Protein AF-A0A8T6RTS4-F1 (afdb_monomer)

Mean predicted aligned error: 9.62 Å

Structure (mmCIF, N/CA/C/O backbone):
data_AF-A0A8T6RTS4-F1
#
_entry.id   AF-A0A8T6RTS4-F1
#
loop_
_atom_site.group_PDB
_atom_site.id
_atom_site.type_symbol
_atom_site.label_atom_id
_atom_site.label_alt_id
_atom_site.label_comp_id
_atom_site.label_asym_id
_atom_site.label_entity_id
_atom_site.label_seq_id
_atom_site.pdbx_PDB_ins_code
_atom_site.Cartn_x
_atom_site.Cartn_y
_atom_site.Cartn_z
_atom_site.occupancy
_atom_site.B_iso_or_equiv
_atom_site.auth_seq_id
_atom_site.auth_comp_id
_atom_site.auth_asym_id
_atom_site.auth_atom_id
_atom_site.pdbx_PDB_model_num
ATOM 1 N N . MET A 1 1 ? -15.040 -5.486 24.438 1.00 56.12 1 MET A N 1
ATOM 2 C CA . MET A 1 1 ? -14.526 -4.132 24.148 1.00 56.12 1 MET A CA 1
ATOM 3 C C . MET A 1 1 ? -13.033 -4.166 24.435 1.00 56.12 1 MET A C 1
ATOM 5 O O . MET A 1 1 ? -12.687 -4.606 25.525 1.00 56.12 1 MET A O 1
ATOM 9 N N . SER A 1 2 ? -12.154 -3.883 23.468 1.00 70.69 2 SER A N 1
ATOM 10 C CA . SER A 1 2 ? -10.704 -3.991 23.702 1.00 70.69 2 SER A CA 1
ATOM 11 C C . SER A 1 2 ? -10.221 -2.851 24.607 1.00 70.69 2 SER A C 1
ATOM 13 O O . SER A 1 2 ? -10.633 -1.705 24.446 1.00 70.69 2 SER A O 1
ATOM 15 N N . MET A 1 3 ? -9.355 -3.169 25.574 1.00 72.88 3 MET A N 1
ATOM 16 C CA . MET A 1 3 ? -8.828 -2.212 26.561 1.00 72.88 3 MET A CA 1
ATOM 17 C C . MET A 1 3 ? -8.113 -1.022 25.901 1.00 72.88 3 MET A C 1
ATOM 19 O O . MET A 1 3 ? -8.165 0.091 26.412 1.00 72.88 3 MET A O 1
ATOM 23 N N . LEU A 1 4 ? -7.502 -1.243 24.732 1.00 76.62 4 LEU A N 1
ATOM 24 C CA . LEU A 1 4 ? -6.810 -0.218 23.953 1.00 76.62 4 LEU A CA 1
ATOM 25 C C . LEU A 1 4 ? -7.746 0.907 23.485 1.00 76.62 4 LEU A C 1
ATOM 27 O O . LEU A 1 4 ? -7.409 2.078 23.624 1.00 76.62 4 LEU A O 1
ATOM 31 N N . LEU A 1 5 ? -8.926 0.567 22.958 1.00 76.75 5 LEU A N 1
ATOM 32 C CA . LEU A 1 5 ? -9.859 1.562 22.417 1.00 76.75 5 LEU A CA 1
ATOM 33 C C . LEU A 1 5 ? -10.488 2.423 23.512 1.00 76.75 5 LEU A C 1
ATOM 35 O O . LEU A 1 5 ? -10.761 3.595 23.283 1.00 76.75 5 LEU A O 1
ATOM 39 N N . GLU A 1 6 ? -10.699 1.860 24.700 1.00 75.50 6 GLU A N 1
ATOM 40 C CA . GLU A 1 6 ? -11.245 2.610 25.835 1.00 75.50 6 GLU A CA 1
ATOM 41 C C . GLU A 1 6 ? -10.238 3.633 26.374 1.00 75.50 6 GLU A C 1
ATOM 43 O O . GLU A 1 6 ? -10.619 4.753 26.697 1.00 75.50 6 GLU A O 1
ATOM 48 N N . ILE A 1 7 ? -8.941 3.300 26.372 1.00 74.00 7 ILE A N 1
ATOM 49 C CA . ILE A 1 7 ? -7.870 4.237 26.750 1.00 74.00 7 ILE A CA 1
ATOM 50 C C . ILE A 1 7 ? -7.786 5.419 25.769 1.00 74.00 7 ILE A C 1
ATOM 52 O O . ILE A 1 7 ? -7.506 6.541 26.188 1.00 74.00 7 ILE A O 1
ATOM 56 N N . LEU A 1 8 ? -8.041 5.186 24.477 1.00 74.12 8 LEU A N 1
ATOM 57 C CA . LEU A 1 8 ? -7.962 6.221 23.440 1.00 74.12 8 LEU A CA 1
ATOM 58 C C . LEU A 1 8 ? -9.154 7.192 23.437 1.00 74.12 8 LEU A C 1
ATOM 60 O O . LEU A 1 8 ? -9.013 8.311 22.957 1.00 74.12 8 LEU A O 1
ATOM 64 N N . LYS A 1 9 ? -10.315 6.794 23.970 1.00 71.56 9 LYS A N 1
ATOM 65 C CA . LYS A 1 9 ? -11.533 7.625 23.966 1.00 71.56 9 LYS A CA 1
ATOM 66 C C . LYS A 1 9 ? -11.523 8.757 24.989 1.00 71.56 9 LYS A C 1
ATOM 68 O O . LYS A 1 9 ? -12.144 9.788 24.755 1.00 71.56 9 LYS A O 1
ATOM 73 N N . ASP A 1 10 ? -10.882 8.550 26.136 1.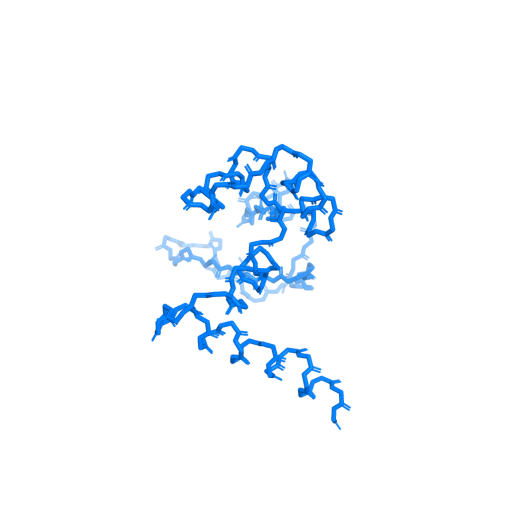00 67.06 10 ASP A N 1
ATOM 74 C CA . ASP A 1 10 ? -11.230 9.303 27.347 1.00 67.06 10 ASP A CA 1
ATOM 75 C C . ASP A 1 10 ? -10.341 10.534 27.608 1.00 67.06 10 ASP A C 1
ATOM 77 O O . ASP A 1 10 ? -10.600 11.287 28.548 1.00 67.06 10 ASP A O 1
ATOM 81 N N . ARG A 1 11 ? -9.272 10.764 26.821 1.00 64.00 11 ARG A N 1
ATOM 82 C CA . ARG A 1 11 ? -8.288 11.843 27.068 1.00 64.00 11 ARG A CA 1
ATOM 83 C C . ARG A 1 11 ? -7.550 12.327 25.810 1.00 64.00 11 ARG A C 1
ATOM 85 O O . ARG A 1 11 ? -7.406 11.558 24.863 1.00 64.00 11 ARG A O 1
ATOM 92 N N . PRO A 1 12 ? -6.991 13.560 25.816 1.00 64.81 12 PRO A N 1
ATOM 93 C CA . PRO A 1 12 ? -6.042 14.027 24.802 1.00 64.81 12 PRO A CA 1
ATOM 94 C C . PRO A 1 12 ? -4.692 13.308 24.994 1.00 64.81 12 PRO A C 1
ATOM 96 O O . PRO A 1 12 ? -3.736 13.852 25.540 1.00 64.81 12 PRO A O 1
ATOM 99 N N . THR A 1 13 ? -4.648 12.033 24.625 1.00 65.50 13 THR A N 1
ATOM 100 C CA . THR A 1 13 ? -3.503 11.116 24.748 1.00 65.50 13 THR A CA 1
ATOM 101 C C . THR A 1 13 ? -3.345 10.323 23.438 1.00 65.50 13 THR A C 1
ATOM 103 O O . THR A 1 13 ? -4.241 10.362 22.601 1.00 65.50 13 THR A O 1
ATOM 106 N N . PRO A 1 14 ? -2.166 9.728 23.183 1.00 74.44 14 PRO A N 1
ATOM 107 C CA . PRO A 1 14 ? -1.434 9.821 21.917 1.00 74.44 14 PRO A CA 1
ATOM 108 C C . PRO A 1 14 ? -2.147 9.223 20.700 1.00 74.44 14 PRO A C 1
ATOM 110 O O . PRO A 1 14 ? -2.786 8.177 20.785 1.00 74.44 14 PRO A O 1
ATOM 113 N N . THR A 1 15 ? -1.924 9.838 19.536 1.00 80.31 15 THR A N 1
ATOM 114 C CA . THR A 1 15 ? -2.257 9.247 18.236 1.00 80.31 15 THR A CA 1
ATOM 115 C C . THR A 1 15 ? -1.409 7.997 18.018 1.00 80.31 15 THR A C 1
ATOM 117 O O . THR A 1 15 ? -0.185 8.080 17.907 1.00 80.31 15 THR A O 1
ATOM 120 N N . ILE A 1 16 ? -2.055 6.834 17.951 1.00 85.12 16 ILE A N 1
ATOM 121 C CA . ILE A 1 16 ? -1.403 5.567 17.615 1.00 85.12 16 ILE A CA 1
ATOM 122 C C . ILE A 1 16 ? -1.514 5.357 16.107 1.00 85.12 16 ILE A C 1
ATOM 124 O O . ILE A 1 16 ? -2.616 5.346 15.563 1.00 85.12 16 ILE A O 1
ATOM 128 N N . LEU A 1 17 ? -0.374 5.156 15.443 1.00 89.44 17 LEU A N 1
ATOM 129 C CA . LEU A 1 17 ? -0.325 4.753 14.042 1.00 89.44 17 LEU A CA 1
ATOM 130 C C . LEU A 1 17 ? 0.005 3.261 13.970 1.00 89.44 17 LEU A C 1
ATOM 132 O O . LEU A 1 17 ? 1.038 2.827 14.480 1.00 89.44 17 LEU A O 1
ATOM 136 N N . LEU A 1 18 ? -0.880 2.477 13.358 1.00 89.38 18 LEU A N 1
ATOM 137 C CA . LEU A 1 18 ? -0.713 1.036 13.201 1.00 89.38 18 LEU A CA 1
ATOM 138 C C . LEU A 1 18 ? -0.628 0.693 11.715 1.00 89.38 18 LEU A C 1
ATOM 140 O O . LEU A 1 18 ? -1.583 0.910 10.975 1.00 89.38 18 LEU A O 1
ATOM 144 N N . ALA A 1 19 ? 0.500 0.122 11.295 1.00 91.12 19 ALA A N 1
ATOM 145 C CA . ALA A 1 19 ? 0.671 -0.435 9.959 1.00 91.12 19 ALA A CA 1
ATOM 146 C C . ALA A 1 19 ? 0.470 -1.953 10.016 1.00 91.12 19 ALA A C 1
ATOM 148 O O . ALA A 1 19 ? 1.123 -2.648 10.792 1.00 91.12 19 ALA A O 1
ATOM 149 N N . THR A 1 2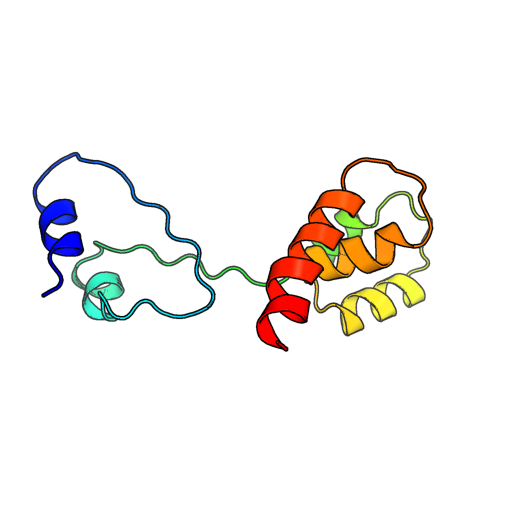0 ? -0.453 -2.472 9.213 1.00 88.81 20 THR A N 1
ATOM 150 C CA . THR A 1 20 ? -0.800 -3.895 9.192 1.00 88.81 20 THR A CA 1
ATOM 151 C C . THR A 1 20 ? -1.271 -4.307 7.802 1.00 88.81 20 THR A C 1
ATOM 153 O O . THR A 1 20 ? -1.843 -3.503 7.071 1.00 88.81 20 THR A O 1
ATOM 156 N N . ARG A 1 21 ? -1.042 -5.576 7.445 1.00 84.88 21 ARG A N 1
ATOM 157 C CA . ARG A 1 21 ? -1.581 -6.205 6.225 1.00 84.88 21 ARG A CA 1
ATOM 158 C C . ARG A 1 21 ? -3.002 -6.744 6.407 1.00 84.88 21 ARG A C 1
ATOM 160 O O . ARG A 1 21 ? -3.684 -7.006 5.424 1.00 84.88 21 ARG A O 1
ATOM 167 N N . TYR A 1 22 ? -3.441 -6.913 7.653 1.00 86.44 22 TYR A N 1
ATOM 168 C CA . TYR A 1 22 ? -4.738 -7.493 7.998 1.00 86.44 22 TYR A CA 1
ATOM 169 C C . TYR A 1 22 ? -5.500 -6.587 8.950 1.00 86.44 22 TYR A C 1
ATOM 171 O O . TYR A 1 22 ? -4.893 -5.892 9.768 1.00 86.44 22 TYR A O 1
ATOM 179 N N . GLN A 1 23 ? -6.828 -6.646 8.892 1.00 83.19 23 GLN A N 1
ATOM 180 C CA . GLN A 1 23 ? -7.668 -5.938 9.847 1.00 83.19 23 GLN A CA 1
ATOM 181 C C . GLN A 1 23 ? -7.404 -6.467 11.270 1.00 83.19 23 GLN A C 1
ATOM 183 O O . GLN A 1 23 ? -7.607 -7.658 11.528 1.00 83.19 23 GLN A O 1
ATOM 188 N N . PRO A 1 24 ? -6.957 -5.615 12.208 1.00 87.12 24 PRO A N 1
ATOM 189 C CA . PRO A 1 24 ? -6.746 -6.022 13.587 1.00 87.12 24 PRO A CA 1
ATOM 190 C C . PRO A 1 24 ? -8.057 -6.431 14.260 1.00 87.12 24 PRO A C 1
ATOM 192 O O . PRO A 1 24 ? -9.068 -5.748 14.140 1.00 87.12 24 PRO A O 1
ATOM 195 N N . SER A 1 25 ? -8.026 -7.502 15.049 1.00 87.94 25 SER A N 1
ATOM 196 C CA . SER A 1 25 ? -9.219 -8.048 15.714 1.00 87.94 25 SER A CA 1
ATOM 197 C C . SER A 1 25 ? -9.724 -7.227 16.907 1.00 87.94 25 SER A C 1
ATOM 199 O O . SER A 1 25 ? -10.766 -7.544 17.480 1.00 87.94 25 SER A O 1
ATOM 201 N N . PHE A 1 26 ? -8.992 -6.188 17.327 1.00 86.56 26 PHE A N 1
ATOM 202 C CA . PHE A 1 26 ? -9.325 -5.416 18.525 1.00 86.56 26 PHE A CA 1
ATOM 203 C C . PHE A 1 26 ? -10.395 -4.339 18.297 1.00 86.56 26 PHE A C 1
ATOM 205 O O . PHE A 1 26 ? -10.857 -3.764 19.285 1.00 86.56 26 PHE A O 1
ATOM 212 N N . TYR A 1 27 ? -10.798 -4.075 17.049 1.00 88.75 27 TYR A N 1
ATOM 213 C CA . TYR A 1 27 ? -11.910 -3.190 16.691 1.00 88.75 27 TYR A CA 1
ATOM 214 C C . TYR A 1 27 ? -12.776 -3.808 15.585 1.00 88.75 27 TYR A C 1
ATOM 216 O O . TYR A 1 27 ? -12.406 -4.795 14.957 1.00 88.75 27 TYR A O 1
ATOM 224 N N . ASP A 1 28 ? -13.945 -3.215 15.354 1.00 89.00 28 ASP A N 1
ATOM 225 C CA . ASP A 1 28 ? -14.837 -3.553 14.246 1.00 89.00 28 ASP A CA 1
ATOM 226 C C . ASP A 1 28 ? -15.322 -2.281 13.533 1.00 89.00 28 ASP A C 1
ATOM 228 O O . ASP A 1 28 ? -15.051 -1.160 13.971 1.00 89.00 28 ASP A O 1
ATOM 232 N N . ARG A 1 29 ? -16.082 -2.451 12.446 1.00 88.81 29 ARG A N 1
ATOM 233 C CA . ARG A 1 29 ? -16.559 -1.356 11.585 1.00 88.81 29 ARG A CA 1
ATOM 234 C C . ARG A 1 29 ? -17.320 -0.248 12.331 1.00 88.81 29 ARG A C 1
ATOM 236 O O . ARG A 1 29 ? -17.355 0.883 11.852 1.00 88.81 29 ARG A O 1
ATOM 243 N N . ARG A 1 30 ? -17.910 -0.522 13.502 1.00 89.56 30 ARG A N 1
ATOM 244 C CA . ARG A 1 30 ? -18.611 0.492 14.312 1.00 89.56 30 ARG A CA 1
ATOM 245 C C . ARG A 1 30 ? -17.652 1.544 14.863 1.00 89.56 30 ARG A C 1
ATOM 247 O O . ARG A 1 30 ? -18.041 2.703 14.970 1.00 89.56 30 ARG A O 1
ATOM 254 N N . TYR A 1 31 ? -16.414 1.166 15.180 1.00 87.69 31 TYR A N 1
ATOM 255 C CA . TYR A 1 31 ? -15.396 2.098 15.678 1.00 87.69 31 TYR A CA 1
ATOM 256 C C . TYR A 1 31 ? -14.873 3.049 14.599 1.00 87.69 31 TYR A C 1
ATOM 258 O O . TYR A 1 31 ? -14.387 4.125 14.934 1.00 87.69 31 TYR A O 1
ATOM 266 N N . VAL A 1 32 ? -15.016 2.661 13.330 1.00 89.06 32 VAL A N 1
ATOM 267 C CA . VAL A 1 32 ? -14.637 3.466 12.164 1.00 89.06 32 VAL A CA 1
ATOM 268 C C . VAL A 1 32 ? -15.794 4.371 11.737 1.00 89.06 32 VAL A C 1
ATOM 270 O O . VAL A 1 32 ? -15.629 5.576 11.634 1.00 89.06 32 VAL A O 1
ATOM 273 N N . VAL A 1 33 ? -16.986 3.801 11.527 1.00 90.06 33 VAL A N 1
ATOM 274 C CA . VAL A 1 33 ? -18.110 4.509 10.879 1.00 90.06 33 VAL A CA 1
ATOM 275 C C . VAL A 1 33 ? -19.014 5.247 11.867 1.00 90.06 33 VAL A C 1
ATOM 277 O O . VAL A 1 33 ? -19.598 6.261 11.512 1.00 90.06 33 VAL A O 1
ATOM 280 N N . VAL A 1 34 ? -19.20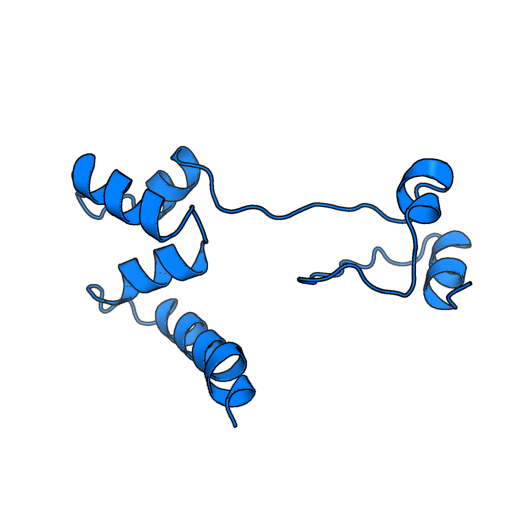2 4.712 13.078 1.00 87.88 34 VAL A N 1
ATOM 281 C CA . VAL A 1 34 ? -20.188 5.251 14.036 1.00 87.88 34 VAL A CA 1
ATOM 282 C C . VAL A 1 34 ? -19.512 6.058 15.133 1.00 87.88 34 VAL A C 1
ATOM 284 O O . VAL A 1 34 ? -19.993 7.126 15.488 1.00 87.88 34 VAL A O 1
ATOM 287 N N . GLN A 1 35 ? -18.434 5.523 15.710 1.00 85.50 35 GLN A N 1
ATOM 288 C CA . GLN A 1 35 ? -17.736 6.174 16.822 1.00 85.50 35 GLN A CA 1
ATOM 289 C C . GLN A 1 35 ? -16.592 7.080 16.355 1.00 85.50 35 GLN A C 1
ATOM 291 O O . GLN A 1 35 ? -16.124 7.875 17.160 1.00 85.50 35 GLN A O 1
ATOM 296 N N . GLU A 1 36 ? -16.129 6.933 15.107 1.00 86.31 36 GLU A N 1
ATOM 297 C CA . GLU A 1 36 ? -15.024 7.710 14.513 1.00 86.31 36 GLU A CA 1
ATOM 298 C C . GLU A 1 36 ? -13.749 7.753 15.389 1.00 86.31 36 GLU A C 1
ATOM 300 O O . GLU A 1 36 ? -12.983 8.712 15.372 1.00 86.31 36 GLU A O 1
ATOM 305 N N . VAL A 1 37 ? -13.500 6.689 16.165 1.00 85.75 37 VAL A N 1
ATOM 306 C CA . VAL A 1 37 ? -12.324 6.557 17.053 1.00 85.75 37 VAL A CA 1
ATOM 307 C C . VAL A 1 37 ? -11.117 5.992 16.296 1.00 85.75 37 VAL A C 1
ATOM 309 O O . VAL A 1 37 ? -9.975 6.187 16.705 1.00 85.75 37 VAL A O 1
ATOM 312 N N . VAL A 1 38 ? -11.358 5.275 15.194 1.00 88.88 38 VAL A N 1
ATOM 313 C CA . VAL A 1 38 ? -10.321 4.658 14.357 1.00 88.88 38 VAL A CA 1
ATOM 314 C C . VAL A 1 38 ? -10.411 5.223 12.943 1.00 88.88 38 VAL A C 1
ATOM 316 O O . VAL A 1 38 ? -11.449 5.103 12.297 1.00 88.88 38 VAL A O 1
ATOM 319 N N . GLY A 1 39 ? -9.308 5.795 12.457 1.00 89.50 39 GLY A N 1
ATOM 320 C CA . GLY A 1 39 ? -9.130 6.141 11.048 1.00 89.50 39 GLY A CA 1
ATOM 321 C C . GLY A 1 39 ? -8.423 5.014 10.299 1.00 89.50 39 GLY A C 1
ATOM 322 O O . GLY A 1 39 ? -7.381 4.534 10.745 1.00 89.50 39 GLY A O 1
ATOM 323 N N . GLU A 1 40 ? -8.973 4.605 9.159 1.00 91.50 40 GLU A N 1
ATOM 324 C CA . GLU A 1 40 ? -8.345 3.642 8.252 1.00 91.50 40 GLU A CA 1
ATOM 325 C C . GLU A 1 40 ? -7.815 4.379 7.018 1.00 91.50 40 GLU A C 1
ATOM 327 O O . GLU A 1 40 ? -8.543 5.136 6.376 1.00 91.50 40 GLU A O 1
ATOM 332 N N . LEU A 1 41 ? -6.545 4.146 6.679 1.00 92.31 41 LEU A N 1
ATOM 333 C CA . LEU A 1 41 ? -5.934 4.626 5.443 1.00 92.31 41 LEU A CA 1
ATOM 334 C C . LEU A 1 41 ? -5.424 3.410 4.657 1.00 92.31 41 LEU A C 1
ATOM 336 O O . LEU A 1 41 ? -4.325 2.928 4.949 1.00 92.31 41 LEU A O 1
ATOM 340 N N . PRO A 1 42 ? -6.215 2.865 3.713 1.00 88.50 42 PRO A N 1
ATOM 341 C CA . PRO A 1 42 ? -5.764 1.749 2.895 1.00 88.50 42 PRO A CA 1
ATOM 342 C C . PRO A 1 42 ? -4.583 2.198 2.030 1.00 88.50 42 PRO A C 1
ATOM 344 O O . PRO A 1 42 ? -4.667 3.192 1.311 1.00 88.50 42 PRO A O 1
ATOM 347 N N . LEU A 1 43 ? -3.473 1.468 2.125 1.00 89.75 43 LEU A N 1
ATOM 348 C CA . LEU A 1 43 ? -2.301 1.691 1.286 1.00 89.75 43 LEU A CA 1
ATOM 349 C C . LEU A 1 43 ? -2.380 0.767 0.075 1.00 89.75 43 LEU A C 1
ATOM 351 O O . LEU A 1 43 ? -2.312 -0.455 0.210 1.00 89.75 43 LEU A O 1
ATOM 355 N N . GLU A 1 44 ? -2.523 1.366 -1.100 1.00 88.94 44 GLU A N 1
ATOM 356 C CA . GLU A 1 44 ? -2.491 0.667 -2.382 1.00 88.94 44 GLU A CA 1
ATOM 357 C C . GLU A 1 44 ? -1.095 0.755 -3.020 1.00 88.94 44 GLU A C 1
ATOM 359 O O . GLU A 1 44 ? -0.190 1.430 -2.518 1.00 88.94 44 GLU A O 1
ATOM 364 N N . GLY A 1 45 ? -0.908 0.047 -4.137 1.00 90.50 45 GLY A N 1
ATOM 365 C CA . GLY A 1 45 ? 0.275 0.230 -4.974 1.00 90.50 45 GLY A CA 1
ATOM 366 C C . GLY A 1 45 ? 0.351 1.656 -5.524 1.00 90.50 45 GLY A C 1
ATOM 367 O O . GLY A 1 45 ? -0.660 2.346 -5.648 1.00 90.50 45 GLY A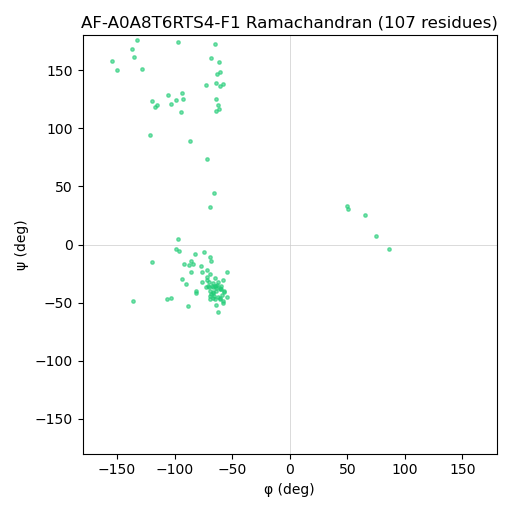 O 1
ATOM 368 N N . LEU A 1 46 ? 1.557 2.096 -5.879 1.00 94.38 46 LEU A N 1
ATOM 369 C CA . LEU A 1 46 ? 1.748 3.379 -6.544 1.00 94.38 46 LEU A CA 1
ATOM 370 C C . LEU A 1 46 ? 0.952 3.412 -7.849 1.00 94.38 46 LEU A C 1
ATOM 372 O O . LEU A 1 46 ? 0.952 2.459 -8.639 1.00 94.38 46 LEU A O 1
ATOM 376 N N . ASP A 1 47 ? 0.308 4.543 -8.109 1.00 94.56 47 ASP A N 1
ATOM 377 C CA . ASP A 1 47 ? -0.277 4.787 -9.417 1.00 94.56 47 ASP A CA 1
ATOM 378 C C . ASP A 1 47 ? 0.819 4.871 -10.498 1.00 94.56 47 ASP A C 1
ATOM 380 O O . ASP A 1 47 ? 2.024 4.865 -10.223 1.00 94.56 47 ASP A O 1
ATOM 384 N N . ARG A 1 48 ? 0.407 4.931 -11.767 1.00 94.56 48 ARG A N 1
ATOM 385 C CA . ARG A 1 48 ? 1.356 4.995 -12.885 1.00 94.56 48 ARG A CA 1
ATOM 386 C C . ARG A 1 48 ? 2.272 6.212 -12.804 1.00 94.56 48 ARG A C 1
ATOM 388 O O . ARG A 1 48 ? 3.440 6.088 -13.151 1.00 94.56 48 ARG A O 1
ATOM 395 N N . ALA A 1 49 ? 1.767 7.364 -12.371 1.00 93.56 49 ALA A N 1
ATOM 396 C CA . ALA A 1 49 ? 2.550 8.593 -12.330 1.00 93.56 49 ALA A CA 1
ATOM 397 C C . ALA A 1 49 ? 3.635 8.511 -11.247 1.00 93.56 49 ALA A C 1
ATOM 399 O O . ALA A 1 49 ? 4.803 8.769 -11.526 1.00 93.56 49 ALA A O 1
ATOM 400 N N . ALA A 1 50 ? 3.274 8.064 -10.045 1.00 93.25 50 ALA A N 1
ATOM 401 C CA . ALA A 1 50 ? 4.188 7.862 -8.930 1.00 93.25 50 ALA A CA 1
ATOM 402 C C . ALA A 1 50 ? 5.189 6.731 -9.203 1.00 93.25 50 ALA A C 1
ATOM 404 O O . ALA A 1 50 ? 6.381 6.888 -8.944 1.00 93.25 50 ALA A O 1
ATOM 405 N N . ALA A 1 51 ? 4.744 5.613 -9.788 1.00 93.00 51 ALA A N 1
ATOM 406 C CA . ALA A 1 51 ? 5.637 4.531 -10.196 1.00 93.00 51 ALA A CA 1
ATOM 407 C C . ALA A 1 51 ? 6.615 4.985 -11.288 1.00 93.00 51 ALA A C 1
ATOM 409 O O . ALA A 1 51 ? 7.778 4.587 -11.279 1.00 93.00 51 ALA A O 1
ATOM 410 N N . ARG A 1 52 ? 6.164 5.831 -12.223 1.00 91.12 52 ARG A N 1
ATOM 411 C CA . ARG A 1 52 ? 7.026 6.399 -13.261 1.00 91.12 52 ARG A CA 1
ATOM 412 C C . ARG A 1 52 ? 8.055 7.344 -12.664 1.00 91.12 52 ARG A C 1
ATOM 414 O O . ARG A 1 52 ? 9.227 7.173 -12.969 1.00 91.12 52 ARG A O 1
ATOM 421 N N . ALA A 1 53 ? 7.637 8.238 -11.770 1.00 90.38 53 ALA A N 1
ATOM 422 C CA . ALA A 1 53 ? 8.527 9.135 -11.036 1.00 90.38 53 ALA A CA 1
ATOM 423 C C . ALA A 1 53 ? 9.591 8.363 -10.238 1.00 90.38 53 ALA A C 1
ATOM 425 O O . ALA A 1 53 ? 10.761 8.724 -10.237 1.00 90.38 53 ALA A O 1
ATOM 426 N N . MET A 1 54 ? 9.211 7.245 -9.616 1.00 87.38 54 MET A N 1
ATOM 427 C CA . MET A 1 54 ? 10.144 6.369 -8.902 1.00 87.38 54 MET A CA 1
ATOM 428 C C . MET A 1 54 ? 11.181 5.709 -9.829 1.00 87.38 54 MET A C 1
ATOM 430 O O . MET A 1 54 ? 12.295 5.422 -9.402 1.00 87.38 54 MET A O 1
ATOM 434 N N . LEU A 1 55 ? 10.825 5.484 -11.097 1.00 85.88 55 LEU A N 1
ATOM 435 C CA . LEU A 1 55 ? 11.688 4.899 -12.127 1.00 85.88 55 LEU A CA 1
ATOM 436 C C . LEU A 1 55 ? 12.369 5.953 -13.025 1.00 85.88 55 LEU A C 1
ATOM 438 O O . LEU A 1 55 ? 13.048 5.589 -13.993 1.00 85.88 55 LEU A O 1
ATOM 442 N N . GLU A 1 56 ? 12.197 7.248 -12.742 1.00 82.56 56 GLU A N 1
ATOM 443 C CA . GLU A 1 56 ? 12.817 8.322 -13.519 1.00 82.56 56 GLU A CA 1
ATOM 444 C C . GLU A 1 56 ? 14.352 8.230 -13.486 1.00 82.56 56 GLU A C 1
ATOM 446 O O . GLU A 1 56 ? 14.968 7.750 -12.537 1.00 82.56 56 GLU A O 1
ATOM 451 N N . GLY A 1 57 ? 14.995 8.664 -14.573 1.00 75.69 57 GLY A N 1
ATOM 452 C CA . GLY A 1 57 ? 16.457 8.616 -14.722 1.00 75.69 57 GLY A CA 1
ATOM 453 C C . GLY A 1 57 ? 17.021 7.302 -15.274 1.00 75.69 57 GLY A C 1
ATOM 454 O O . GLY A 1 57 ? 18.214 7.230 -15.554 1.00 75.69 57 GLY A O 1
ATOM 455 N N . ARG A 1 58 ? 16.180 6.284 -15.499 1.00 74.00 58 ARG A N 1
ATOM 456 C CA . ARG A 1 58 ? 16.578 4.994 -16.104 1.00 74.00 58 ARG A CA 1
ATOM 457 C C . ARG A 1 58 ? 16.575 4.978 -17.633 1.00 74.00 58 ARG A C 1
ATOM 459 O O . ARG A 1 58 ? 17.092 4.040 -18.223 1.00 74.00 58 ARG A O 1
ATOM 466 N N . GLY A 1 59 ? 15.960 5.975 -18.273 1.00 79.75 59 GLY A N 1
ATOM 467 C CA . GLY A 1 59 ? 15.797 5.989 -19.731 1.00 79.75 59 GLY A CA 1
ATOM 468 C C . GLY A 1 59 ? 14.900 4.865 -20.265 1.00 79.75 59 GLY A C 1
ATOM 469 O O . GLY A 1 59 ? 15.061 4.473 -21.416 1.00 79.75 59 GLY A O 1
ATOM 470 N N . LEU A 1 60 ? 13.982 4.344 -19.438 1.00 85.44 60 LEU A N 1
ATOM 471 C CA . LEU A 1 60 ? 13.034 3.305 -19.845 1.00 85.44 60 LEU A CA 1
ATOM 472 C C . LEU A 1 60 ? 12.150 3.806 -20.986 1.00 85.44 60 LEU A C 1
ATOM 474 O O . LEU A 1 60 ? 11.614 4.917 -20.936 1.00 85.44 60 LEU A O 1
ATOM 478 N N . THR A 1 61 ? 11.948 2.946 -21.976 1.00 90.62 61 THR A N 1
ATOM 479 C CA . THR A 1 61 ? 10.890 3.130 -22.969 1.00 90.62 61 THR A CA 1
ATOM 480 C C . THR A 1 61 ? 9.514 2.948 -22.326 1.00 90.62 61 THR A C 1
ATOM 482 O O . THR A 1 61 ? 9.369 2.319 -21.271 1.00 90.62 61 THR A O 1
ATOM 485 N N . ASP A 1 62 ? 8.472 3.466 -22.975 1.00 91.75 62 ASP A N 1
ATOM 486 C CA . ASP A 1 62 ? 7.096 3.316 -22.486 1.00 91.75 62 ASP A CA 1
ATOM 487 C C . ASP A 1 62 ? 6.668 1.849 -22.383 1.00 91.75 62 ASP A C 1
ATOM 489 O O . ASP A 1 62 ? 6.053 1.455 -21.393 1.00 91.75 62 ASP A O 1
ATOM 493 N N . ASP A 1 63 ? 7.084 1.014 -23.335 1.00 93.50 63 ASP A N 1
ATOM 494 C CA . ASP A 1 63 ? 6.784 -0.419 -23.330 1.00 93.50 63 ASP A CA 1
ATOM 495 C C . ASP A 1 63 ? 7.459 -1.164 -22.170 1.00 93.50 63 ASP A C 1
ATOM 497 O O . ASP A 1 63 ? 6.893 -2.104 -21.599 1.00 93.50 63 ASP A O 1
ATOM 501 N N . GLU A 1 64 ? 8.683 -0.772 -21.809 1.00 90.62 64 GLU A N 1
ATOM 502 C CA . GLU A 1 64 ? 9.394 -1.335 -20.659 1.00 90.62 64 GLU A CA 1
ATOM 503 C C . GLU A 1 64 ? 8.739 -0.923 -19.348 1.00 90.62 64 GLU A C 1
ATOM 505 O O . GLU A 1 64 ? 8.507 -1.781 -18.492 1.00 90.62 64 GLU A O 1
ATOM 510 N N . PHE A 1 65 ? 8.381 0.356 -19.221 1.00 92.81 65 PHE A N 1
ATOM 511 C CA . PHE A 1 65 ? 7.638 0.848 -18.069 1.00 92.81 65 PHE A CA 1
ATOM 512 C C . PHE A 1 65 ? 6.313 0.099 -17.902 1.00 92.81 65 PHE A C 1
ATOM 514 O O . PHE A 1 65 ? 6.050 -0.431 -16.825 1.00 92.81 65 PHE A O 1
ATOM 521 N N . GLU A 1 66 ? 5.506 -0.025 -18.959 1.00 94.50 66 GLU A N 1
ATOM 522 C CA . GLU A 1 66 ? 4.211 -0.710 -18.881 1.00 94.50 66 GLU A CA 1
ATOM 523 C C . GLU A 1 66 ? 4.361 -2.194 -18.525 1.00 94.50 66 GLU A C 1
ATOM 525 O O . GLU A 1 66 ? 3.544 -2.756 -17.791 1.00 94.50 66 GLU A O 1
ATOM 530 N N . ARG A 1 67 ? 5.428 -2.854 -18.990 1.00 92.00 67 ARG A N 1
ATOM 531 C CA . ARG A 1 67 ? 5.729 -4.239 -18.601 1.00 92.00 67 ARG A CA 1
ATOM 532 C C . ARG A 1 67 ? 6.075 -4.347 -17.117 1.00 92.00 67 ARG A C 1
ATOM 534 O O . ARG A 1 67 ? 5.576 -5.257 -16.450 1.00 92.00 67 ARG A O 1
ATOM 541 N N . ILE A 1 68 ? 6.905 -3.436 -16.608 1.00 90.88 68 ILE A N 1
ATOM 542 C CA . ILE A 1 68 ? 7.286 -3.382 -15.192 1.00 90.88 68 ILE A CA 1
ATOM 543 C C . ILE A 1 68 ? 6.053 -3.085 -14.342 1.00 90.88 68 ILE A C 1
ATOM 545 O O . ILE A 1 68 ? 5.738 -3.875 -13.458 1.00 90.88 68 ILE A O 1
ATOM 549 N N . TYR A 1 69 ? 5.305 -2.027 -14.662 1.00 93.25 69 TYR A N 1
ATOM 550 C CA . TYR A 1 69 ? 4.115 -1.615 -13.924 1.00 93.25 69 TYR A CA 1
ATOM 551 C C . TYR A 1 69 ? 3.054 -2.715 -13.886 1.00 93.25 69 TYR A C 1
ATOM 553 O O . TYR A 1 69 ? 2.515 -3.022 -12.828 1.00 93.25 69 TYR A O 1
ATOM 561 N N . ARG A 1 70 ? 2.803 -3.390 -15.015 1.00 93.19 70 ARG A N 1
ATOM 562 C CA . ARG A 1 70 ? 1.878 -4.531 -15.057 1.00 93.19 70 ARG A CA 1
ATOM 563 C C . ARG A 1 70 ? 2.333 -5.693 -14.173 1.00 93.19 70 ARG A C 1
ATOM 565 O O . ARG A 1 70 ? 1.490 -6.408 -13.642 1.00 93.19 70 ARG A O 1
ATOM 572 N N . THR A 1 71 ? 3.637 -5.899 -14.024 1.00 90.19 71 THR A N 1
ATOM 573 C CA . THR A 1 71 ? 4.181 -7.001 -13.217 1.00 90.19 71 THR A CA 1
ATOM 574 C C . THR A 1 71 ? 4.198 -6.656 -11.730 1.00 90.19 71 THR A C 1
ATOM 576 O O . THR A 1 71 ? 3.860 -7.494 -10.902 1.00 90.19 71 THR A O 1
ATOM 579 N N . THR A 1 72 ? 4.575 -5.426 -11.381 1.00 91.06 72 THR A N 1
ATOM 580 C CA . THR A 1 72 ? 4.695 -4.980 -9.986 1.00 91.06 72 THR A CA 1
ATOM 581 C C . THR A 1 72 ? 3.387 -4.447 -9.416 1.00 91.06 72 THR A C 1
ATOM 583 O O . THR A 1 72 ? 3.278 -4.324 -8.199 1.00 91.06 72 THR A O 1
ATOM 586 N N . GLN A 1 73 ? 2.421 -4.098 -10.273 1.00 92.88 73 GLN A N 1
ATOM 587 C CA . GLN A 1 73 ? 1.172 -3.414 -9.912 1.00 92.88 73 GLN A CA 1
ATOM 588 C C . GLN A 1 73 ? 1.425 -2.167 -9.046 1.00 92.88 73 GLN A C 1
ATOM 590 O O . GLN A 1 73 ? 0.662 -1.854 -8.139 1.00 92.88 73 GLN A O 1
ATOM 595 N N . GLY A 1 74 ? 2.551 -1.483 -9.281 1.00 91.88 74 GLY A N 1
ATOM 596 C CA . GLY A 1 74 ? 2.943 -0.307 -8.507 1.00 91.88 74 GLY A CA 1
ATOM 597 C C . GLY A 1 74 ? 3.477 -0.598 -7.101 1.00 91.88 74 GLY A C 1
ATOM 598 O O . GLY A 1 74 ? 3.700 0.341 -6.345 1.00 91.88 74 GLY A O 1
ATOM 599 N N . HIS A 1 75 ? 3.706 -1.857 -6.710 1.00 91.56 75 HIS A N 1
ATOM 600 C CA . HIS A 1 75 ? 4.227 -2.175 -5.379 1.00 91.56 75 HIS A CA 1
ATOM 601 C C . HIS A 1 75 ? 5.627 -1.550 -5.173 1.00 91.56 75 HIS A C 1
ATOM 603 O O . HIS A 1 75 ? 6.569 -1.975 -5.854 1.00 91.56 75 HIS A O 1
ATOM 609 N N . PRO A 1 76 ? 5.817 -0.607 -4.220 1.00 88.19 76 PRO A N 1
ATOM 610 C CA . PRO A 1 76 ? 7.062 0.162 -4.088 1.00 88.19 76 PRO A CA 1
ATOM 611 C C . PRO A 1 76 ? 8.312 -0.714 -3.963 1.00 88.19 76 PRO A C 1
ATOM 613 O O . PRO A 1 76 ? 9.294 -0.522 -4.673 1.00 88.19 76 PRO A O 1
ATOM 616 N N . LEU A 1 77 ? 8.248 -1.756 -3.129 1.00 85.56 77 LEU A N 1
ATOM 617 C CA . LEU A 1 77 ? 9.370 -2.681 -2.952 1.00 85.56 77 LEU A CA 1
ATOM 618 C C . LEU A 1 77 ? 9.699 -3.479 -4.222 1.00 85.56 77 LEU A C 1
ATOM 620 O O . LEU A 1 77 ? 10.857 -3.775 -4.491 1.00 85.56 77 LEU A O 1
ATOM 624 N N . ALA A 1 78 ? 8.687 -3.852 -5.007 1.00 86.81 78 ALA A N 1
ATOM 625 C CA . ALA A 1 78 ? 8.909 -4.626 -6.222 1.00 86.81 78 ALA A CA 1
ATO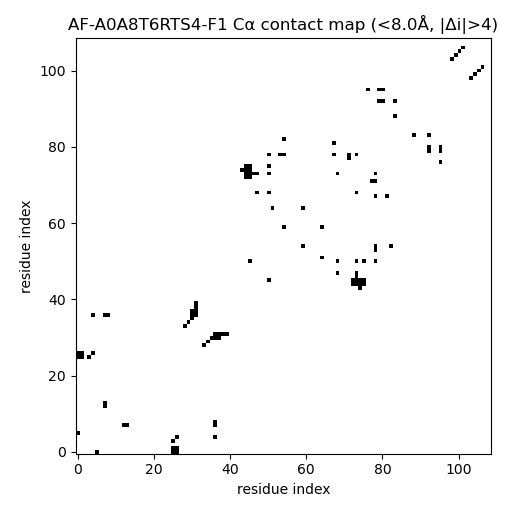M 626 C C . ALA A 1 78 ? 9.545 -3.744 -7.304 1.00 86.81 78 ALA A C 1
ATOM 628 O O . ALA A 1 78 ? 10.427 -4.203 -8.025 1.00 86.81 78 ALA A O 1
ATOM 629 N N . LEU A 1 79 ? 9.150 -2.467 -7.370 1.00 88.00 79 LEU A N 1
ATOM 630 C CA . LEU A 1 79 ? 9.811 -1.461 -8.201 1.00 88.00 79 LEU A CA 1
ATOM 631 C C . LEU A 1 79 ? 11.282 -1.286 -7.779 1.00 88.00 79 LEU A C 1
ATOM 633 O O . LEU A 1 79 ? 12.158 -1.374 -8.634 1.00 88.00 79 LEU A O 1
ATOM 637 N N . GLU A 1 80 ? 11.573 -1.167 -6.476 1.00 82.81 80 GLU A N 1
ATOM 638 C CA . GLU A 1 80 ? 12.952 -1.153 -5.941 1.00 82.81 80 GLU A CA 1
ATOM 639 C C . GLU A 1 80 ? 13.761 -2.405 -6.306 1.00 82.81 80 GLU A C 1
ATOM 641 O O . GLU A 1 80 ? 14.935 -2.319 -6.660 1.00 82.81 80 GLU A O 1
ATOM 646 N N . LEU A 1 81 ? 13.154 -3.590 -6.260 1.00 80.38 81 LEU A N 1
ATOM 647 C CA . LEU A 1 81 ? 13.834 -4.837 -6.619 1.00 80.38 81 LEU A CA 1
ATOM 648 C C . LEU A 1 81 ? 14.190 -4.901 -8.106 1.00 80.38 81 LEU A C 1
ATOM 650 O O . LEU A 1 81 ? 15.290 -5.330 -8.460 1.00 80.38 81 LEU A O 1
ATOM 654 N N . VAL A 1 82 ? 13.284 -4.441 -8.976 1.00 78.56 82 VAL A N 1
ATOM 655 C CA . VAL A 1 82 ? 13.577 -4.258 -10.405 1.00 78.56 82 VAL A CA 1
ATOM 656 C C . VAL A 1 82 ? 14.717 -3.247 -10.575 1.00 78.56 82 VAL A C 1
ATOM 658 O O . VAL A 1 82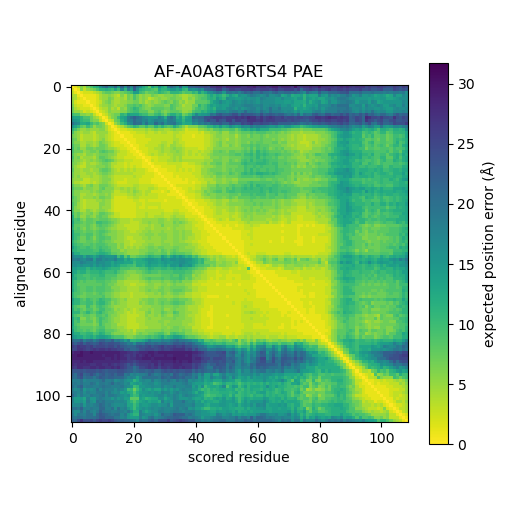 ? 15.606 -3.449 -11.401 1.00 78.56 82 VAL A O 1
ATOM 661 N N . MET A 1 83 ? 14.751 -2.205 -9.740 1.00 69.06 83 MET A N 1
ATOM 662 C CA . MET A 1 83 ? 15.799 -1.191 -9.753 1.00 69.06 83 MET A CA 1
ATOM 663 C C . MET A 1 83 ? 17.173 -1.705 -9.291 1.00 69.06 83 MET A C 1
ATOM 665 O O . MET A 1 83 ? 18.190 -1.367 -9.905 1.00 69.06 83 MET A O 1
ATOM 669 N N . GLY A 1 84 ? 17.230 -2.509 -8.232 1.00 62.25 84 GLY A N 1
ATOM 670 C CA . GLY A 1 84 ? 18.465 -2.913 -7.556 1.00 62.25 84 GLY A CA 1
ATOM 671 C C . GLY A 1 84 ? 19.374 -3.860 -8.341 1.00 62.25 84 GLY A C 1
ATOM 672 O O . GLY A 1 84 ? 20.518 -4.075 -7.952 1.00 62.25 84 GLY A O 1
ATOM 673 N N . ARG A 1 85 ? 18.897 -4.412 -9.462 1.00 56.47 85 ARG A N 1
ATOM 674 C CA . ARG A 1 85 ? 19.666 -5.370 -10.268 1.00 56.47 85 ARG A CA 1
ATOM 675 C C . ARG A 1 85 ? 20.759 -4.735 -11.136 1.00 56.47 85 ARG A C 1
ATOM 677 O O . ARG A 1 85 ? 21.669 -5.448 -11.544 1.00 56.47 85 ARG A O 1
ATOM 684 N N . GLU A 1 86 ? 20.691 -3.427 -11.393 1.00 55.09 86 GLU A N 1
ATOM 685 C CA . GLU A 1 86 ? 21.599 -2.738 -12.332 1.00 55.09 86 GLU A CA 1
ATOM 686 C C . GLU A 1 86 ? 22.448 -1.617 -11.712 1.00 55.09 86 GLU A C 1
ATOM 688 O O . GLU A 1 86 ? 23.436 -1.200 -12.310 1.00 55.09 86 GLU A O 1
ATOM 693 N N . ALA A 1 87 ? 22.127 -1.136 -10.508 1.00 47.44 87 ALA A N 1
ATOM 694 C CA . ALA A 1 87 ? 22.831 -0.007 -9.904 1.00 47.44 87 ALA A CA 1
ATOM 695 C C . ALA A 1 87 ? 23.585 -0.429 -8.639 1.00 47.44 87 ALA A C 1
ATOM 697 O O . ALA A 1 87 ? 22.980 -0.820 -7.644 1.00 47.44 87 ALA A O 1
ATOM 698 N N . GLY A 1 88 ? 24.908 -0.242 -8.637 1.00 49.88 88 GLY A N 1
ATOM 699 C CA . GLY A 1 88 ? 25.752 -0.227 -7.436 1.00 49.88 88 GLY A CA 1
ATOM 700 C C . GLY A 1 88 ? 25.456 0.959 -6.500 1.00 49.88 88 GLY A C 1
ATOM 701 O O . GLY A 1 88 ? 26.374 1.627 -6.031 1.00 49.88 88 GLY A O 1
ATOM 702 N N . ALA A 1 89 ? 24.182 1.258 -6.241 1.00 47.31 89 ALA A N 1
ATOM 703 C CA . ALA A 1 89 ? 23.734 2.297 -5.325 1.00 47.31 89 ALA A CA 1
ATOM 704 C C . ALA A 1 89 ? 23.668 1.709 -3.905 1.00 47.31 89 ALA A C 1
ATOM 706 O O . ALA A 1 89 ? 22.673 1.132 -3.474 1.00 47.31 89 ALA A O 1
ATOM 707 N N . GLY A 1 90 ? 24.787 1.805 -3.189 1.00 47.72 90 GL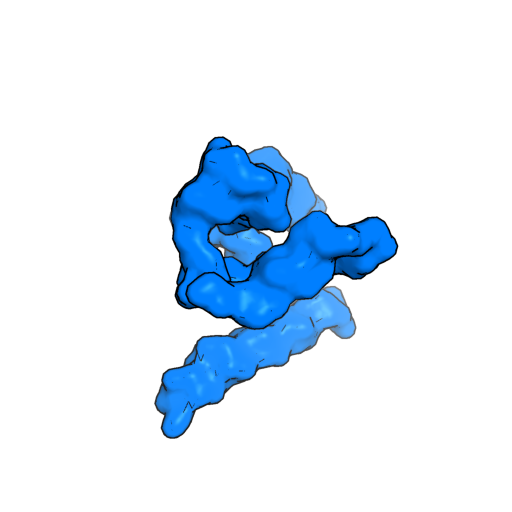Y A N 1
ATOM 708 C CA . GLY A 1 90 ? 25.087 1.062 -1.962 1.00 47.72 90 GLY A CA 1
ATOM 709 C C . GLY A 1 90 ? 24.301 1.398 -0.686 1.00 47.72 90 GLY A C 1
ATOM 710 O O . GLY A 1 90 ? 24.889 1.273 0.386 1.00 47.72 90 GLY A O 1
ATOM 711 N N . ARG A 1 91 ? 23.021 1.807 -0.738 1.00 49.69 91 ARG A N 1
ATOM 712 C CA . ARG A 1 91 ? 22.194 1.951 0.486 1.00 49.69 91 ARG A CA 1
ATOM 713 C C . ARG A 1 91 ? 20.750 1.410 0.401 1.00 49.69 91 ARG A C 1
ATOM 715 O O . ARG A 1 91 ? 20.437 0.616 1.279 1.00 49.69 91 ARG A O 1
ATOM 722 N N . PRO A 1 92 ? 19.909 1.696 -0.619 1.00 55.84 92 PRO A N 1
ATOM 723 C CA . PRO A 1 92 ? 18.503 1.248 -0.620 1.00 55.84 92 PRO A CA 1
ATOM 724 C C . PRO A 1 92 ? 18.344 -0.276 -0.734 1.00 55.84 92 PRO A C 1
ATOM 726 O O . PRO A 1 92 ? 17.498 -0.883 -0.089 1.00 55.84 92 PRO A O 1
ATOM 729 N N . PHE A 1 93 ? 19.219 -0.929 -1.503 1.00 57.09 93 PHE A N 1
ATOM 730 C CA . PHE A 1 93 ? 19.106 -2.360 -1.799 1.00 57.09 93 PHE A CA 1
ATOM 731 C C . PHE A 1 93 ? 19.360 -3.279 -0.590 1.00 57.09 93 PHE A C 1
ATOM 733 O O . PHE A 1 93 ? 18.866 -4.406 -0.542 1.00 57.09 93 PHE A O 1
ATOM 740 N N . LYS A 1 94 ? 20.126 -2.816 0.408 1.00 59.66 94 LYS A N 1
ATOM 741 C CA . LYS A 1 94 ? 20.422 -3.611 1.608 1.00 59.66 94 LYS A CA 1
ATOM 742 C C . LYS A 1 94 ? 19.173 -3.795 2.475 1.00 59.66 94 LYS A C 1
ATOM 744 O O . LYS A 1 94 ? 18.946 -4.900 2.960 1.00 59.66 94 LYS A O 1
ATOM 749 N N . ASP A 1 95 ? 18.363 -2.748 2.606 1.00 65.94 95 ASP A N 1
ATOM 750 C CA . ASP A 1 95 ? 17.131 -2.763 3.402 1.00 65.9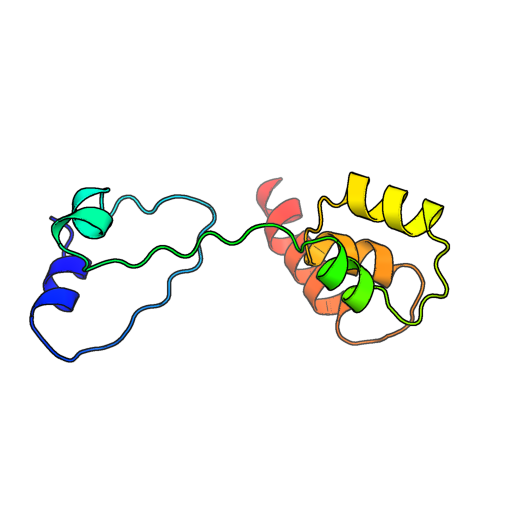4 95 ASP A CA 1
ATOM 751 C C . ASP A 1 95 ? 16.049 -3.612 2.718 1.00 65.94 95 ASP A C 1
ATOM 753 O O . ASP A 1 95 ? 15.345 -4.385 3.362 1.00 65.94 95 ASP A O 1
ATOM 757 N N . VAL A 1 96 ? 16.011 -3.575 1.384 1.00 68.19 96 VAL A N 1
ATOM 758 C CA . VAL A 1 96 ? 15.163 -4.449 0.563 1.00 68.19 96 VAL A CA 1
ATOM 759 C C . VAL A 1 96 ? 15.506 -5.930 0.770 1.00 68.19 96 VAL A C 1
ATOM 761 O O . VAL A 1 96 ? 14.617 -6.754 0.977 1.00 68.19 96 VAL A O 1
ATOM 764 N N . MET A 1 97 ? 16.791 -6.291 0.753 1.00 69.19 97 MET A N 1
ATOM 765 C CA . MET A 1 97 ? 17.217 -7.680 0.969 1.00 69.19 97 MET A CA 1
ATOM 766 C C . MET A 1 97 ? 17.054 -8.145 2.422 1.00 69.19 97 MET A C 1
ATOM 768 O O . MET A 1 97 ? 16.866 -9.342 2.650 1.00 69.19 97 MET A O 1
ATOM 772 N N . ALA A 1 98 ? 17.123 -7.231 3.395 1.00 72.00 98 ALA A N 1
ATOM 773 C CA . ALA A 1 98 ? 16.778 -7.522 4.784 1.00 72.00 98 ALA A CA 1
ATOM 774 C C . ALA A 1 98 ? 15.287 -7.868 4.909 1.00 72.00 98 ALA A C 1
ATOM 776 O O . ALA A 1 98 ? 14.960 -8.930 5.430 1.00 72.00 98 ALA A O 1
ATOM 777 N N . PHE A 1 99 ? 14.409 -7.065 4.298 1.00 71.56 99 PHE A N 1
ATOM 778 C CA . PHE A 1 99 ? 12.975 -7.350 4.253 1.00 71.56 99 PHE A CA 1
ATOM 779 C C . PHE A 1 99 ? 12.672 -8.708 3.608 1.00 71.56 99 PHE A C 1
ATOM 781 O O . PHE A 1 99 ? 11.943 -9.511 4.177 1.00 71.56 99 PHE A O 1
ATOM 788 N N . VAL A 1 100 ? 13.253 -9.016 2.440 1.00 75.81 100 VAL A N 1
ATOM 789 C CA . VAL A 1 100 ? 13.018 -10.314 1.771 1.00 75.81 100 VAL A CA 1
ATOM 790 C C . VAL A 1 100 ? 13.452 -11.486 2.661 1.00 75.81 100 VAL A C 1
ATOM 792 O O . VAL A 1 100 ? 12.809 -12.533 2.661 1.00 75.81 100 VAL A O 1
ATOM 795 N N . ARG A 1 101 ? 14.525 -11.324 3.443 1.00 76.75 101 ARG A N 1
ATOM 796 C CA . ARG A 1 101 ? 14.966 -12.329 4.416 1.00 76.75 10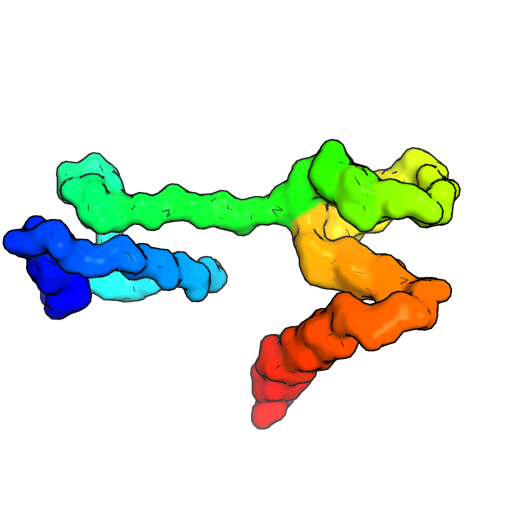1 ARG A CA 1
ATOM 797 C C . ARG A 1 101 ? 13.923 -12.583 5.492 1.00 76.75 101 ARG A C 1
ATOM 799 O O . ARG A 1 101 ? 13.483 -13.720 5.622 1.00 76.75 101 ARG A O 1
ATOM 806 N N . GLU A 1 102 ? 13.540 -11.539 6.208 1.00 77.38 102 GLU A N 1
ATOM 807 C CA . GLU A 1 102 ? 12.613 -11.633 7.339 1.00 77.38 102 GLU A CA 1
ATOM 808 C C . GLU A 1 102 ? 11.225 -12.109 6.886 1.00 77.38 102 GLU A C 1
ATOM 810 O O . GLU A 1 102 ? 10.606 -12.958 7.514 1.00 77.38 102 GLU A O 1
ATOM 815 N N . GLU A 1 103 ? 10.744 -11.625 5.743 1.00 75.62 103 GLU A N 1
ATOM 816 C CA . GLU A 1 103 ? 9.349 -11.831 5.344 1.00 75.62 103 GLU A CA 1
ATOM 817 C C . GLU A 1 103 ? 9.116 -13.042 4.446 1.00 75.62 103 GLU A C 1
ATOM 819 O O . GLU A 1 103 ? 8.030 -13.620 4.459 1.00 75.62 103 GLU A O 1
ATOM 824 N N . VAL A 1 104 ? 10.105 -13.423 3.636 1.00 75.31 104 VAL A N 1
ATOM 825 C CA . VAL A 1 104 ? 9.960 -14.532 2.682 1.00 75.31 104 VAL A CA 1
ATOM 826 C C . VAL A 1 104 ? 10.724 -15.753 3.159 1.00 75.31 104 VAL A C 1
ATOM 828 O O . VAL A 1 104 ? 10.185 -16.852 3.132 1.00 75.31 104 VAL A O 1
ATOM 831 N N . PHE A 1 105 ? 11.977 -15.589 3.583 1.00 73.25 105 PHE A N 1
ATOM 832 C CA . PHE A 1 105 ? 12.821 -16.737 3.910 1.00 73.25 105 PHE A CA 1
ATOM 833 C C . PHE A 1 105 ? 12.548 -17.295 5.312 1.00 73.25 105 PHE A C 1
ATOM 835 O O . PHE A 1 105 ? 12.495 -18.515 5.465 1.00 73.25 105 PHE A O 1
ATOM 842 N N . GLU A 1 106 ? 12.317 -16.447 6.316 1.00 77.88 106 GLU A N 1
ATOM 843 C CA . GLU A 1 106 ? 11.978 -16.929 7.666 1.00 77.88 106 GLU A CA 1
ATOM 844 C C . GLU A 1 106 ? 10.562 -17.510 7.736 1.00 77.88 106 GLU A C 1
ATOM 846 O O . GLU A 1 106 ? 10.340 -18.476 8.451 1.00 77.88 106 GLU A O 1
ATOM 851 N N . ALA A 1 107 ? 9.622 -17.021 6.923 1.00 68.62 107 ALA A N 1
ATOM 852 C CA . ALA A 1 107 ? 8.271 -17.584 6.836 1.00 68.62 107 ALA A CA 1
ATOM 853 C C . ALA A 1 107 ? 8.213 -18.991 6.198 1.00 68.62 107 ALA A C 1
ATOM 855 O O . ALA A 1 107 ? 7.178 -19.657 6.266 1.00 68.62 107 ALA A O 1
ATOM 856 N N . LEU A 1 108 ? 9.295 -19.429 5.543 1.00 64.69 108 LEU A N 1
ATOM 857 C CA . LEU A 1 108 ? 9.416 -20.739 4.891 1.00 64.69 108 LEU A CA 1
ATOM 858 C C . LEU A 1 108 ? 10.169 -21.781 5.736 1.00 64.69 108 LEU A C 1
ATOM 860 O O . LEU A 1 108 ? 10.290 -22.924 5.289 1.00 64.69 108 LEU A O 1
ATOM 864 N N . THR A 1 109 ? 10.695 -21.396 6.904 1.00 50.28 109 THR A N 1
ATOM 865 C CA . THR A 1 109 ? 11.476 -22.266 7.804 1.00 50.28 109 THR A CA 1
ATOM 866 C C . THR A 1 109 ? 10.690 -22.552 9.077 1.00 50.28 109 THR A C 1
ATOM 868 O O . THR A 1 109 ? 10.742 -23.712 9.541 1.00 50.28 109 THR A O 1
#

pLDDT: mean 79.99, std 12.87, range [47.31, 94.56]

Sequence (109 aa):
MSMLLEILKDRPTPTILLATRYQPSFYDRRYVVVQEVVGELPLEGLDRAAARAMLEGRGLTDDEFERIYRTTQGHPLALELVMGREAGAGRPFKDVMAFVREEVFEALT

Foldseek 3Di:
DAPVLVVQPPDPDDDDDDDDPDDDPRDDVCVVPPVVSDDDDDDAADDLVRLVVLVPPVPDDPVRSVVQCVVCVNHPLSSVVVVVPPDPPPDPVVVSVVCCCVPPVVVVD

Solvent-accessible surface area (backbone atoms only — not comparable to full-atom values): 7068 Å² total; per-residue (Å²): 133,45,72,69,61,59,64,56,70,79,51,105,58,81,90,80,86,83,88,72,99,61,88,64,87,71,62,57,70,56,39,41,76,73,63,63,78,46,89,85,79,89,83,73,50,42,52,72,68,57,42,45,61,74,54,60,93,68,80,70,50,70,70,55,48,52,51,50,39,70,71,41,57,24,31,66,69,51,52,49,55,68,52,51,77,81,50,92,61,92,60,68,53,59,58,52,54,49,48,47,42,62,66,54,54,54,72,72,109

Radius of gyration: 19.38 Å; Cα contacts (8 Å, |Δi|>4): 61; chains: 1; bounding box: 46×36×51 Å

Secondary structure (DSSP, 8-state):
--HHHHHHHSSS--------SS--TT--HHHHHTS--------PPPPHHHHHHHTTTS---HHHHHHHHHHHTT-HHHHHHHHHTT---TTHHHHHHHHHIIIIIGGG-